Protein AF-F3FSG3-F1 (afdb_monomer_lite)

InterPro domains:
  IPR027417 P-loop containing nucleoside triphosphate hydrolase [G3DSA:3.40.50.300] (1-55)
  IPR027417 P-loop containing nucleoside triphosphate hydrolase [SSF52540] (1-51)

Organism: NCBI:txid629262

Foldseek 3Di:
DDDPVNVVVVLVVVVVCCVVVVHDDDDDDPDPVSQVVDPFHWDDDPNDTDDGDDD

Sequence (55 aa):
NLDSHTGERISDLLFELNKERNTTLVLVTHDERLAHRCRRLIRLEGGRLVAPLEP

Radius of gyration: 12.49 Å; chains: 1; bounding box: 27×18×31 Å

Secondary structure (DSSP, 8-state):
---HHHHHHHHHHHHHHHHHHT-------S-HHHHTTSSS--EEETTEEE-----

Structure (mmCIF, N/CA/C/O backbone):
data_AF-F3FSG3-F1
#
_entry.id   AF-F3FSG3-F1
#
loop_
_atom_site.group_PDB
_atom_site.id
_atom_site.type_symbol
_atom_site.label_atom_id
_atom_site.label_alt_id
_atom_site.label_comp_id
_atom_site.label_asym_id
_atom_site.label_entity_id
_atom_site.label_seq_id
_atom_site.pdbx_PDB_ins_code
_atom_site.Cartn_x
_atom_site.Cartn_y
_atom_site.Cartn_z
_atom_site.occupancy
_atom_site.B_iso_or_equiv
_atom_site.auth_seq_id
_atom_site.auth_comp_id
_atom_site.auth_asym_id
_atom_site.auth_atom_id
_atom_site.pdbx_PDB_model_num
ATOM 1 N N . ASN A 1 1 ? 14.565 -2.977 -0.567 1.00 48.12 1 ASN A N 1
ATOM 2 C CA . ASN A 1 1 ? 15.210 -2.127 0.460 1.00 48.12 1 ASN A CA 1
ATOM 3 C C . ASN A 1 1 ? 14.429 -1.984 1.762 1.00 48.12 1 ASN A C 1
ATOM 5 O O . ASN A 1 1 ? 14.987 -1.413 2.685 1.00 48.12 1 ASN A O 1
ATOM 9 N N . LEU A 1 2 ? 13.215 -2.530 1.902 1.00 55.34 2 LEU A N 1
ATOM 10 C CA . LEU A 1 2 ? 12.725 -2.945 3.219 1.00 55.34 2 LEU A CA 1
ATOM 11 C C . LEU A 1 2 ? 12.921 -4.458 3.308 1.00 55.34 2 LEU A C 1
ATOM 13 O O . LEU A 1 2 ? 12.530 -5.163 2.378 1.00 55.34 2 LEU A O 1
ATOM 17 N N . ASP A 1 3 ? 13.555 -4.932 4.378 1.00 66.62 3 ASP A N 1
ATOM 18 C CA . ASP A 1 3 ? 13.534 -6.350 4.741 1.00 66.62 3 ASP A CA 1
ATOM 19 C C . ASP A 1 3 ? 12.081 -6.831 4.815 1.00 66.62 3 ASP A C 1
ATOM 21 O O . ASP A 1 3 ? 11.227 -6.128 5.365 1.00 66.62 3 ASP A O 1
ATOM 25 N N . SER A 1 4 ? 11.799 -8.013 4.263 1.00 67.88 4 SER A N 1
ATOM 26 C CA . SER A 1 4 ? 10.441 -8.564 4.115 1.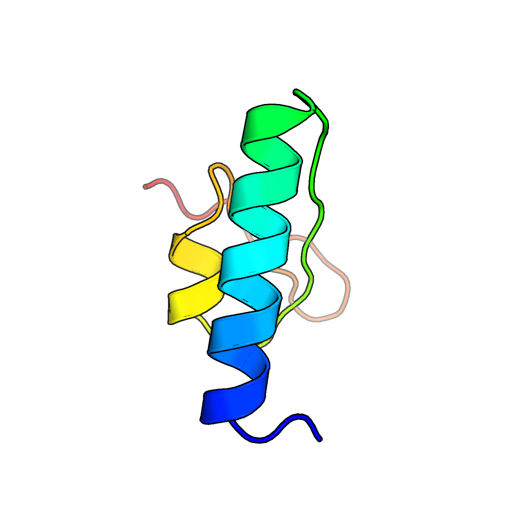00 67.88 4 SER A CA 1
ATOM 27 C C . SER A 1 4 ? 9.649 -8.539 5.426 1.00 67.88 4 SER A C 1
ATOM 29 O O . SER A 1 4 ? 8.512 -8.078 5.454 1.00 67.88 4 SER A O 1
ATOM 31 N N . HIS A 1 5 ? 10.290 -8.905 6.535 1.00 67.06 5 HIS A N 1
ATOM 32 C CA . HIS A 1 5 ? 9.671 -8.923 7.862 1.00 67.06 5 HIS A CA 1
ATOM 33 C C . HIS A 1 5 ? 9.325 -7.521 8.405 1.00 67.06 5 HIS A C 1
ATOM 35 O O . HIS A 1 5 ? 8.298 -7.317 9.053 1.00 67.06 5 HIS A O 1
ATOM 41 N N . THR A 1 6 ? 10.172 -6.522 8.148 1.00 76.00 6 THR A N 1
ATOM 42 C CA . THR A 1 6 ? 9.904 -5.136 8.569 1.00 76.00 6 THR A CA 1
ATOM 43 C C . THR A 1 6 ? 8.829 -4.499 7.687 1.00 76.00 6 THR A C 1
ATOM 45 O O . THR A 1 6 ? 7.986 -3.751 8.183 1.00 76.00 6 THR A O 1
ATOM 48 N N . GLY A 1 7 ? 8.824 -4.829 6.392 1.00 81.00 7 GLY A N 1
ATOM 49 C CA . GLY A 1 7 ? 7.806 -4.392 5.437 1.00 81.00 7 GLY A CA 1
ATOM 50 C C . GLY A 1 7 ? 6.404 -4.881 5.788 1.00 81.00 7 GLY A C 1
ATOM 51 O O . GLY A 1 7 ? 5.466 -4.084 5.756 1.00 81.00 7 GLY A O 1
ATOM 52 N N . GLU A 1 8 ? 6.267 -6.145 6.196 1.00 82.56 8 GLU A N 1
ATOM 53 C CA . GLU A 1 8 ? 4.982 -6.714 6.623 1.00 82.56 8 GLU A CA 1
ATOM 54 C C . GLU A 1 8 ? 4.394 -5.958 7.820 1.00 82.56 8 GLU A C 1
ATOM 56 O O . GLU A 1 8 ? 3.265 -5.474 7.744 1.00 82.56 8 GLU A O 1
ATOM 61 N N . ARG A 1 9 ? 5.184 -5.735 8.881 1.00 87.44 9 ARG A N 1
ATOM 62 C CA . ARG A 1 9 ? 4.707 -5.024 10.083 1.00 87.44 9 ARG A CA 1
ATOM 63 C C . ARG A 1 9 ? 4.282 -3.584 9.803 1.00 87.44 9 ARG A C 1
ATOM 65 O O . ARG A 1 9 ? 3.294 -3.113 10.361 1.00 87.44 9 ARG A O 1
ATOM 72 N N . ILE A 1 10 ? 5.030 -2.869 8.962 1.00 89.50 10 ILE A N 1
ATOM 73 C CA . ILE A 1 10 ? 4.662 -1.502 8.566 1.00 89.50 10 ILE A CA 1
ATOM 74 C C . ILE A 1 10 ? 3.368 -1.529 7.755 1.00 89.50 10 ILE A C 1
ATOM 76 O O . ILE A 1 10 ? 2.484 -0.706 7.982 1.00 89.50 10 ILE A O 1
ATOM 80 N N . SER A 1 11 ? 3.235 -2.483 6.834 1.00 89.38 11 SER A N 1
ATOM 81 C CA . SER A 1 11 ? 2.014 -2.634 6.060 1.00 89.38 11 SER A CA 1
ATOM 82 C C . SER A 1 11 ? 0.801 -2.910 6.944 1.00 89.38 11 SER A C 1
ATOM 84 O O . SER A 1 11 ? -0.254 -2.332 6.693 1.00 89.38 11 SER A O 1
ATOM 86 N N . ASP A 1 12 ? 0.926 -3.784 7.941 1.00 91.69 12 ASP A N 1
ATOM 87 C CA . ASP A 1 12 ? -0.165 -4.098 8.866 1.00 91.69 12 ASP A CA 1
ATOM 88 C C . ASP A 1 12 ? -0.661 -2.837 9.568 1.00 91.69 12 ASP A C 1
ATOM 90 O O . ASP A 1 12 ? -1.849 -2.520 9.498 1.00 91.69 12 ASP A O 1
ATOM 94 N N . LEU A 1 13 ? 0.268 -2.050 10.115 1.00 93.44 13 LEU A N 1
ATOM 95 C CA . LEU A 1 13 ? -0.048 -0.780 10.759 1.00 93.44 13 LEU A CA 1
ATOM 96 C C . LEU A 1 13 ? -0.737 0.206 9.801 1.00 93.44 13 LEU A C 1
ATOM 98 O O . LEU A 1 13 ? -1.689 0.884 10.185 1.00 93.44 13 LEU A O 1
ATOM 102 N N . LEU A 1 14 ? -0.285 0.300 8.547 1.00 93.94 14 LEU A N 1
ATOM 103 C CA . LEU A 1 14 ? -0.901 1.189 7.557 1.00 93.94 14 LEU A CA 1
ATOM 104 C C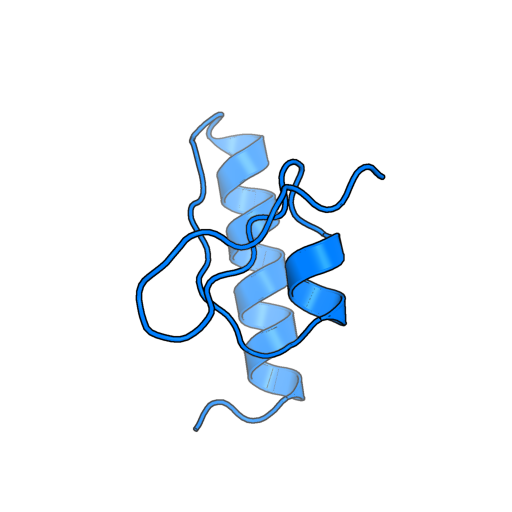 . LEU A 1 14 ? -2.347 0.787 7.237 1.00 93.94 14 LEU A C 1
ATOM 106 O O . LEU A 1 14 ? -3.203 1.666 7.112 1.00 93.94 14 LEU A O 1
ATOM 110 N N . PHE A 1 15 ? -2.637 -0.512 7.120 1.00 94.31 15 PHE A N 1
ATOM 111 C CA . PHE A 1 15 ? -4.002 -0.996 6.897 1.00 94.31 15 PHE A CA 1
ATOM 112 C C . PHE A 1 15 ? -4.901 -0.779 8.115 1.00 94.31 15 PHE A C 1
ATOM 114 O O . PHE A 1 15 ? -6.050 -0.364 7.945 1.00 94.31 15 PHE A O 1
ATOM 121 N N . GLU A 1 16 ? -4.394 -1.016 9.326 1.00 95.00 16 GLU A N 1
ATOM 122 C CA . GLU A 1 16 ? -5.132 -0.735 10.561 1.00 95.00 16 GLU A CA 1
ATOM 123 C C . GLU A 1 16 ? -5.488 0.749 10.659 1.00 95.00 16 GLU A C 1
ATOM 125 O O . GLU A 1 16 ? -6.666 1.094 10.743 1.00 95.00 16 GLU A O 1
ATOM 130 N N . LEU A 1 17 ? -4.503 1.638 10.508 1.00 95.06 17 LEU A N 1
ATOM 131 C CA . LEU A 1 17 ? -4.723 3.086 10.532 1.00 95.06 17 LEU A CA 1
ATOM 132 C C . LEU A 1 17 ? -5.686 3.551 9.435 1.00 95.06 17 LEU A C 1
ATOM 134 O O . LEU A 1 17 ? -6.492 4.454 9.664 1.00 95.06 17 LEU A O 1
ATOM 138 N N . ASN A 1 18 ? -5.611 2.961 8.239 1.00 95.25 18 ASN A N 1
ATOM 139 C CA . ASN A 1 18 ? -6.532 3.275 7.152 1.00 95.25 18 ASN A CA 1
ATOM 140 C C . ASN A 1 18 ? -7.984 2.943 7.524 1.00 95.25 18 ASN A C 1
ATOM 142 O O . ASN A 1 18 ? -8.874 3.769 7.304 1.00 95.25 18 ASN A O 1
ATOM 146 N N . LYS A 1 19 ? -8.200 1.765 8.121 1.00 94.00 19 LYS A N 1
ATOM 147 C CA . LYS A 1 19 ? -9.510 1.302 8.583 1.00 94.00 19 LYS A CA 1
ATOM 148 C C . LYS A 1 19 ? -10.029 2.140 9.751 1.00 94.00 19 LYS A C 1
ATOM 150 O O . LYS A 1 19 ? -11.183 2.548 9.730 1.00 94.00 19 LYS A O 1
ATOM 155 N N . GLU A 1 20 ? -9.188 2.430 10.740 1.00 97.19 20 GLU A N 1
ATOM 156 C CA . GLU A 1 20 ? -9.561 3.233 11.911 1.00 97.19 20 GLU A CA 1
ATOM 157 C C . GLU A 1 20 ? -9.930 4.670 11.539 1.00 97.19 20 GLU A C 1
ATOM 159 O O . GLU A 1 20 ? -10.895 5.229 12.058 1.00 97.19 20 GLU A O 1
ATOM 164 N N . ARG A 1 21 ? -9.171 5.277 10.621 1.00 96.50 21 ARG A N 1
ATOM 165 C CA . ARG A 1 21 ? -9.359 6.679 10.224 1.00 96.50 21 ARG A CA 1
ATOM 166 C C . ARG A 1 21 ? -10.326 6.864 9.057 1.00 96.50 21 ARG A C 1
ATOM 168 O O . ARG A 1 21 ? -10.558 8.005 8.667 1.00 96.50 21 ARG A O 1
ATOM 175 N N . ASN A 1 22 ? -10.870 5.782 8.495 1.00 94.75 22 ASN A N 1
ATOM 176 C CA . ASN A 1 22 ? -11.721 5.806 7.300 1.00 94.75 22 ASN A CA 1
ATOM 177 C C . ASN A 1 22 ? -11.121 6.630 6.147 1.00 94.75 22 ASN A C 1
ATOM 179 O O . ASN A 1 22 ? -11.803 7.425 5.498 1.00 94.75 22 ASN A O 1
ATOM 183 N N . THR A 1 23 ? -9.822 6.468 5.902 1.00 95.19 23 THR A N 1
ATOM 184 C CA . THR A 1 23 ? -9.123 7.173 4.819 1.00 95.19 23 THR A CA 1
ATOM 185 C C . THR A 1 23 ? -9.024 6.303 3.567 1.00 95.19 23 THR A C 1
ATOM 187 O O . THR A 1 23 ? -9.481 5.162 3.537 1.00 95.19 23 THR A O 1
ATOM 190 N N . THR A 1 24 ? -8.412 6.820 2.501 1.00 94.44 24 THR A N 1
ATOM 191 C CA . THR A 1 24 ? -8.023 6.011 1.336 1.00 94.44 24 THR A CA 1
ATOM 192 C C . THR A 1 24 ? -6.518 5.761 1.370 1.00 94.44 24 THR A C 1
ATOM 194 O O . THR A 1 24 ? -5.744 6.713 1.440 1.00 94.44 24 THR A O 1
ATOM 197 N N . LEU A 1 25 ? -6.107 4.493 1.298 1.00 94.31 25 LEU A N 1
ATOM 198 C CA . LEU A 1 25 ? -4.709 4.079 1.191 1.00 94.31 25 LEU A CA 1
ATOM 199 C C . LEU A 1 25 ? -4.404 3.695 -0.260 1.00 94.31 25 LEU A C 1
ATOM 201 O O . LEU A 1 25 ? -5.029 2.788 -0.809 1.00 94.31 25 LEU A O 1
ATOM 205 N N . VAL A 1 26 ? -3.435 4.379 -0.870 1.00 93.88 26 VAL A N 1
ATOM 206 C CA . VAL A 1 26 ? -2.870 4.012 -2.174 1.00 93.88 26 VAL A CA 1
ATOM 207 C C . VAL A 1 26 ? -1.489 3.423 -1.931 1.00 93.88 26 VAL A C 1
ATOM 209 O O . VAL A 1 26 ? -0.631 4.081 -1.345 1.00 93.88 26 VAL A O 1
ATOM 212 N N . LEU A 1 27 ? -1.281 2.186 -2.373 1.00 91.62 27 LEU A N 1
ATOM 213 C CA . LEU A 1 27 ? -0.044 1.442 -2.174 1.00 91.62 27 LEU A CA 1
ATOM 214 C C . LEU A 1 27 ? 0.536 1.026 -3.526 1.00 91.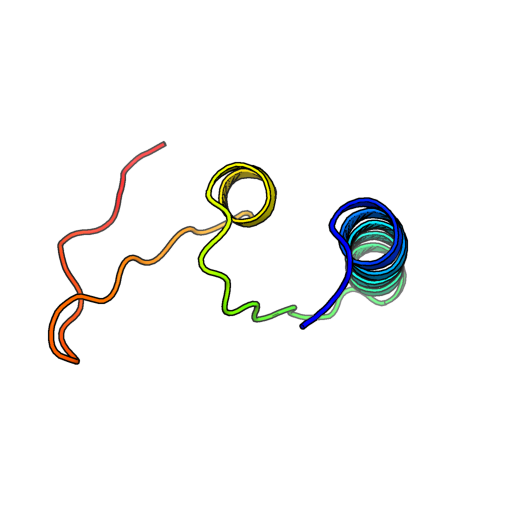62 27 LEU A C 1
ATOM 216 O O . LEU A 1 27 ? -0.184 0.517 -4.381 1.00 91.62 27 LEU A O 1
ATOM 220 N N . VAL A 1 28 ? 1.842 1.223 -3.700 1.00 91.50 28 VAL A N 1
ATOM 221 C CA . VAL A 1 28 ? 2.597 0.751 -4.866 1.00 91.50 28 VAL A CA 1
ATOM 222 C C . VAL A 1 28 ? 3.613 -0.264 -4.371 1.00 91.50 28 VAL A C 1
ATOM 224 O O . VAL A 1 28 ? 4.463 0.057 -3.543 1.00 91.50 28 VAL A O 1
ATOM 227 N N . THR A 1 29 ? 3.513 -1.497 -4.856 1.00 88.12 29 THR A N 1
ATOM 228 C CA . THR A 1 29 ? 4.383 -2.596 -4.434 1.00 88.12 29 THR A CA 1
ATOM 229 C C . THR A 1 29 ? 4.644 -3.557 -5.590 1.00 88.12 29 THR A C 1
ATOM 231 O O . THR A 1 29 ? 3.850 -3.638 -6.524 1.00 88.12 29 THR A O 1
ATOM 234 N N . HIS A 1 30 ? 5.765 -4.274 -5.512 1.00 87.69 30 HIS A N 1
ATOM 235 C CA . HIS A 1 30 ? 6.067 -5.425 -6.372 1.00 87.69 30 HIS A CA 1
ATOM 236 C C . HIS A 1 30 ? 5.724 -6.758 -5.681 1.00 87.69 30 HIS A C 1
ATOM 238 O O . HIS A 1 30 ? 5.890 -7.818 -6.272 1.00 87.69 30 HIS A O 1
ATOM 244 N N . ASP A 1 31 ? 5.272 -6.711 -4.426 1.00 87.25 31 ASP A N 1
ATOM 245 C CA . ASP A 1 31 ? 4.827 -7.878 -3.670 1.00 87.25 31 ASP A CA 1
ATOM 246 C C . ASP A 1 31 ? 3.337 -8.137 -3.929 1.00 87.25 31 ASP A C 1
ATOM 248 O O . ASP A 1 31 ? 2.468 -7.377 -3.487 1.00 87.25 31 ASP A O 1
ATOM 252 N N . GLU A 1 32 ? 3.046 -9.225 -4.639 1.00 86.81 32 GLU A N 1
ATOM 253 C CA . GLU A 1 32 ? 1.680 -9.632 -4.967 1.00 86.81 32 GLU A CA 1
ATOM 254 C C . GLU A 1 32 ? 0.855 -9.954 -3.716 1.00 86.81 32 GLU A C 1
ATOM 256 O O . GLU A 1 32 ? -0.312 -9.570 -3.644 1.00 86.81 32 GLU A O 1
ATOM 261 N N . ARG A 1 33 ? 1.444 -10.581 -2.685 1.00 86.94 33 ARG A N 1
ATOM 262 C CA . ARG A 1 33 ? 0.718 -10.941 -1.452 1.00 86.94 33 ARG A CA 1
ATOM 263 C C . ARG A 1 33 ? 0.180 -9.701 -0.762 1.00 86.94 33 ARG A C 1
ATOM 265 O O . ARG A 1 33 ? -0.961 -9.678 -0.306 1.00 86.94 33 ARG A O 1
ATOM 272 N N . LEU A 1 34 ? 1.004 -8.661 -0.712 1.00 87.50 34 LEU A N 1
ATOM 273 C CA . LEU A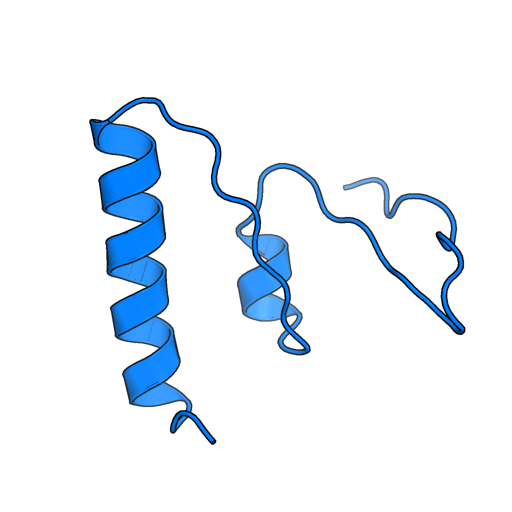 1 34 ? 0.620 -7.379 -0.156 1.00 87.50 34 LEU A CA 1
ATOM 274 C C . LEU A 1 34 ? -0.440 -6.682 -1.022 1.00 87.50 34 LEU A C 1
ATOM 276 O O . LEU A 1 34 ? -1.439 -6.194 -0.495 1.00 87.50 34 LEU A O 1
ATOM 280 N N . ALA A 1 35 ? -0.270 -6.681 -2.345 1.00 89.69 35 ALA A N 1
ATOM 281 C CA . ALA A 1 35 ? -1.247 -6.099 -3.264 1.00 89.69 35 ALA A CA 1
ATOM 282 C C . ALA A 1 35 ? -2.638 -6.750 -3.127 1.00 89.69 35 ALA A C 1
ATOM 284 O O . ALA A 1 35 ? -3.647 -6.046 -3.135 1.00 89.69 35 ALA A O 1
ATOM 285 N N . HIS A 1 36 ? -2.702 -8.069 -2.919 1.00 90.00 36 HIS A N 1
ATOM 286 C CA . HIS A 1 36 ? -3.957 -8.807 -2.723 1.00 90.00 36 HIS A CA 1
ATOM 287 C C . HIS A 1 36 ? -4.713 -8.447 -1.435 1.00 90.00 36 HIS A C 1
ATOM 289 O O . HIS A 1 36 ? -5.889 -8.779 -1.303 1.00 90.00 36 HIS A O 1
ATOM 295 N N . ARG A 1 37 ? -4.087 -7.732 -0.492 1.00 90.19 37 ARG A N 1
ATOM 296 C CA . ARG A 1 37 ? -4.771 -7.196 0.697 1.00 90.19 37 ARG A CA 1
ATOM 297 C C . ARG A 1 37 ? -5.560 -5.918 0.402 1.00 90.19 37 ARG A C 1
ATOM 299 O O . ARG A 1 37 ? -6.399 -5.516 1.208 1.00 90.19 37 ARG A O 1
ATOM 306 N N . CYS A 1 38 ? -5.295 -5.251 -0.721 1.00 90.88 38 CYS A N 1
ATOM 307 C CA . CYS A 1 38 ? -6.023 -4.0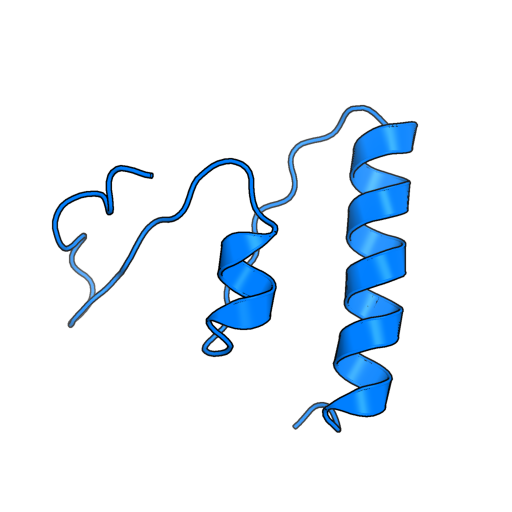56 -1.128 1.00 90.88 38 CYS A CA 1
ATOM 308 C C . CYS A 1 38 ? -7.407 -4.413 -1.689 1.00 90.88 38 CYS A C 1
ATOM 310 O O . CYS A 1 38 ? -7.581 -5.392 -2.405 1.00 90.88 38 CYS A O 1
ATOM 312 N N . ARG A 1 39 ? -8.400 -3.545 -1.447 1.00 88.62 39 ARG A N 1
ATOM 313 C CA . ARG A 1 39 ? -9.763 -3.705 -1.995 1.00 88.62 39 ARG A CA 1
ATOM 314 C C . ARG A 1 39 ? -9.811 -3.643 -3.526 1.00 88.62 39 ARG A C 1
ATOM 316 O O . ARG A 1 39 ? -10.732 -4.170 -4.140 1.00 88.62 39 ARG A O 1
ATOM 323 N N . ARG A 1 40 ? -8.878 -2.914 -4.136 1.00 90.19 40 ARG A N 1
ATOM 324 C CA . ARG A 1 40 ? -8.752 -2.760 -5.586 1.00 90.19 40 ARG A CA 1
ATOM 325 C C . ARG A 1 40 ? -7.304 -2.995 -5.957 1.00 90.19 40 ARG A C 1
ATOM 327 O O . ARG A 1 40 ? -6.423 -2.392 -5.347 1.00 90.19 40 ARG A O 1
ATOM 334 N N . LEU A 1 41 ? -7.094 -3.813 -6.977 1.00 91.44 41 LEU A N 1
ATOM 335 C CA . LEU A 1 41 ? -5.778 -4.098 -7.514 1.00 91.44 41 LEU A CA 1
ATOM 336 C C . LEU A 1 41 ? -5.691 -3.541 -8.933 1.00 91.44 41 LEU A C 1
ATOM 338 O O . LEU A 1 41 ? -6.587 -3.727 -9.754 1.00 91.44 41 LEU A O 1
ATOM 342 N N . ILE A 1 42 ? -4.623 -2.794 -9.191 1.00 90.81 42 ILE A N 1
ATOM 343 C CA . ILE A 1 42 ? -4.351 -2.172 -10.481 1.00 90.81 42 ILE A CA 1
ATOM 344 C C . ILE A 1 42 ? -2.945 -2.587 -10.889 1.00 90.81 42 ILE A C 1
ATOM 346 O O . ILE A 1 42 ? -1.996 -2.352 -10.142 1.00 90.81 42 ILE A O 1
ATOM 350 N N . ARG A 1 43 ? -2.812 -3.185 -12.074 1.00 90.62 43 ARG A N 1
ATOM 351 C CA . ARG A 1 43 ? -1.519 -3.582 -12.625 1.00 90.62 43 ARG A CA 1
ATOM 352 C C . ARG A 1 43 ? -1.070 -2.565 -13.674 1.00 90.62 43 ARG A C 1
ATOM 354 O O . ARG A 1 43 ? -1.842 -2.150 -14.539 1.00 90.62 43 ARG A O 1
ATOM 361 N N . LEU A 1 44 ? 0.184 -2.143 -13.563 1.00 90.69 44 LEU A N 1
ATOM 362 C CA . LEU A 1 44 ? 0.827 -1.220 -14.490 1.00 90.69 44 LEU A CA 1
ATOM 363 C C . LEU A 1 44 ? 1.979 -1.936 -15.189 1.00 90.69 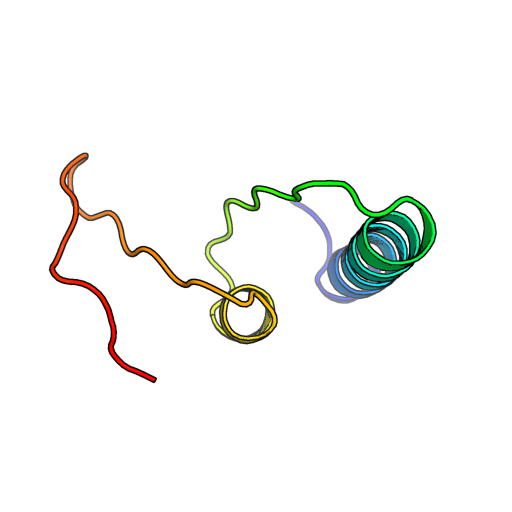44 LEU A C 1
ATOM 365 O O . LEU A 1 44 ? 2.851 -2.492 -14.528 1.00 90.69 44 LEU A O 1
ATOM 369 N N . GLU A 1 45 ? 2.005 -1.875 -16.517 1.00 90.81 45 GLU A N 1
ATOM 370 C CA . GLU A 1 45 ? 3.091 -2.396 -17.348 1.00 90.81 45 GLU A CA 1
ATOM 371 C C . GLU A 1 45 ? 3.494 -1.331 -18.369 1.00 90.81 45 GLU A C 1
ATOM 373 O O . GLU A 1 45 ? 2.652 -0.767 -19.069 1.00 90.81 45 GLU A O 1
ATOM 378 N N . GLY A 1 46 ? 4.784 -0.984 -18.415 1.00 90.88 46 GLY A N 1
ATOM 379 C CA . GLY A 1 46 ? 5.292 0.030 -19.351 1.00 90.88 46 GLY A CA 1
ATOM 380 C C . GLY A 1 46 ? 4.613 1.404 -19.227 1.00 90.88 46 GLY A C 1
ATOM 381 O O . GLY A 1 46 ? 4.450 2.100 -20.227 1.00 90.88 46 GLY A O 1
ATOM 382 N N . GLY A 1 47 ? 4.161 1.779 -18.024 1.00 90.06 47 GLY A N 1
ATOM 383 C CA . GLY A 1 47 ? 3.439 3.036 -17.780 1.00 90.06 47 GLY A CA 1
ATOM 384 C C . GLY A 1 47 ? 1.978 3.034 -18.242 1.00 90.06 47 GLY A C 1
ATOM 385 O O . GLY A 1 47 ? 1.335 4.082 -18.233 1.00 90.06 47 GLY A O 1
ATOM 386 N N . ARG A 1 48 ? 1.437 1.878 -18.638 1.00 91.75 48 ARG A N 1
ATOM 387 C CA . ARG A 1 48 ? 0.036 1.713 -19.028 1.00 91.75 48 ARG A CA 1
ATOM 388 C C . ARG A 1 48 ? -0.685 0.795 -18.054 1.00 91.75 48 ARG A C 1
ATOM 390 O O . ARG A 1 48 ? -0.103 -0.147 -17.525 1.00 91.75 48 ARG A O 1
ATOM 397 N N . LEU A 1 49 ? -1.969 1.071 -17.848 1.00 89.94 49 LEU A N 1
ATOM 398 C CA . LEU A 1 49 ? -2.872 0.153 -17.165 1.00 89.94 49 LEU A CA 1
ATOM 399 C C . LEU A 1 49 ? -3.056 -1.075 -18.052 1.00 89.94 49 LEU A C 1
ATOM 401 O O . LEU A 1 49 ? -3.593 -0.969 -19.155 1.00 89.94 49 LEU A O 1
ATOM 405 N N . VAL A 1 50 ? -2.602 -2.224 -17.569 1.00 87.88 50 VAL A N 1
ATOM 406 C CA . VAL A 1 50 ? -3.028 -3.518 -18.103 1.00 87.88 50 VAL A CA 1
ATOM 407 C C . VAL A 1 50 ? -4.346 -3.869 -17.418 1.00 87.88 50 VAL A C 1
ATOM 409 O O . VAL A 1 50 ? -4.535 -3.520 -16.253 1.00 87.88 50 VAL A O 1
ATOM 412 N N . ALA A 1 51 ? -5.289 -4.427 -18.185 1.00 70.06 51 ALA A N 1
ATOM 413 C CA . ALA A 1 51 ? -6.697 -4.595 -17.810 1.00 70.06 51 ALA A CA 1
ATOM 414 C C . ALA A 1 51 ? -6.886 -5.046 -16.344 1.00 70.06 51 ALA A C 1
ATOM 416 O O . ALA A 1 51 ? -6.057 -5.804 -15.832 1.00 70.06 51 ALA A O 1
ATOM 417 N N . PRO A 1 52 ? -7.941 -4.569 -15.655 1.00 65.12 52 PRO A N 1
ATOM 418 C CA . PRO A 1 52 ? -8.128 -4.859 -14.240 1.00 65.12 52 PRO A CA 1
ATOM 419 C C . PRO A 1 52 ? -8.147 -6.370 -14.005 1.00 65.12 52 PRO A C 1
ATOM 421 O O . PRO A 1 52 ? -8.838 -7.104 -14.706 1.00 65.12 52 PRO A O 1
ATOM 424 N N . LEU A 1 53 ? -7.377 -6.816 -13.012 1.00 62.66 53 LEU A N 1
ATOM 425 C CA . LEU A 1 53 ? -7.521 -8.156 -12.463 1.00 62.66 53 LEU A CA 1
ATOM 426 C C . LEU A 1 53 ? -8.875 -8.173 -11.744 1.00 62.66 53 LEU A C 1
ATOM 428 O O . LEU A 1 53 ? -9.042 -7.504 -10.721 1.00 62.66 53 LEU A O 1
ATOM 432 N N . GLU A 1 54 ? -9.864 -8.837 -12.342 1.00 55.06 54 GLU A N 1
ATOM 433 C CA . GLU A 1 54 ? -11.107 -9.158 -11.641 1.00 55.06 54 GLU A CA 1
ATOM 434 C C . GLU A 1 54 ? -10.773 -10.127 -10.491 1.00 55.06 54 GLU A C 1
ATOM 436 O O . GLU A 1 54 ? -9.907 -10.990 -10.672 1.00 55.06 54 GLU A O 1
ATOM 441 N N . PRO A 1 55 ? -11.361 -9.937 -9.296 1.00 54.22 55 PRO A N 1
ATOM 442 C CA . PRO A 1 55 ? -11.122 -10.809 -8.149 1.00 54.22 55 PRO A CA 1
ATOM 443 C C . PRO A 1 55 ? -11.636 -12.236 -8.363 1.00 54.22 55 PRO A C 1
ATOM 445 O O . PRO A 1 55 ? -12.639 -12.410 -9.091 1.00 54.22 55 PRO A O 1
#

pLDDT: mean 85.25, std 12.27, range [48.12, 97.19]